Protein AF-A0A7C9JAX8-F1 (afdb_monomer_lite)

Radius of gyration: 27.17 Å; chains: 1; bounding box: 37×75×67 Å

Sequence (145 aa):
MWMRIALSTLMIFCLTTFFISLAFSTSSTQKRLSLQQKLEIFCEEIKGNETLCQEYLFTIKKRLEIKGELLTEIEDFCKKNNVKTLCRIKGASSITLYCSRYNKYSPKCQEWKAWKHKELELKGRLIENLQTFCKSNPKSWVCQN

Structure (mmCIF, N/CA/C/O backbone):
data_AF-A0A7C9JAX8-F1
#
_entry.id   AF-A0A7C9JAX8-F1
#
loop_
_atom_site.group_PDB
_atom_site.id
_atom_site.type_symbol
_atom_site.label_atom_id
_atom_site.label_alt_id
_atom_site.label_comp_id
_atom_site.label_asym_id
_atom_site.label_entity_id
_atom_site.label_seq_id
_atom_site.pdbx_PDB_ins_code
_atom_site.Cartn_x
_atom_site.Cartn_y
_atom_site.Cartn_z
_atom_site.occupancy
_atom_site.B_iso_or_equiv
_atom_site.auth_seq_id
_atom_site.auth_comp_id
_atom_site.auth_asym_id
_atom_site.auth_atom_id
_atom_site.pdbx_PDB_model_num
ATOM 1 N N . MET A 1 1 ? -5.690 64.213 43.170 1.00 49.22 1 MET A N 1
ATOM 2 C CA . MET A 1 1 ? -5.110 62.874 43.440 1.00 49.22 1 MET A CA 1
ATOM 3 C C . MET A 1 1 ? -6.027 61.697 43.074 1.00 49.22 1 MET A C 1
ATOM 5 O O . MET A 1 1 ? -5.511 60.614 42.858 1.00 49.22 1 MET A O 1
ATOM 9 N N . TRP A 1 2 ? -7.345 61.888 42.923 1.00 43.56 2 TRP A N 1
ATOM 10 C CA . TRP A 1 2 ? -8.311 60.804 42.659 1.00 43.56 2 TRP A CA 1
ATOM 11 C C . TRP A 1 2 ? -8.437 60.369 41.186 1.00 43.56 2 TRP A C 1
ATOM 13 O O . TRP A 1 2 ? -8.720 59.212 40.898 1.00 43.56 2 TRP A O 1
ATOM 23 N N . MET A 1 3 ? -8.151 61.264 40.239 1.00 40.47 3 MET A N 1
ATOM 24 C CA . MET A 1 3 ? -8.342 61.004 38.803 1.00 40.47 3 MET A CA 1
ATOM 25 C C . MET A 1 3 ? -7.306 60.030 38.208 1.00 40.47 3 MET A C 1
ATOM 27 O O . MET A 1 3 ? -7.583 59.354 37.225 1.00 40.47 3 MET A O 1
ATOM 31 N N . ARG A 1 4 ? -6.125 59.903 38.832 1.00 42.97 4 ARG A N 1
ATOM 32 C CA . ARG A 1 4 ? -5.080 58.958 38.398 1.00 42.97 4 ARG A CA 1
ATOM 33 C C . ARG A 1 4 ? -5.354 57.514 38.827 1.00 42.97 4 ARG A C 1
ATOM 35 O O . ARG A 1 4 ? -4.880 56.601 38.170 1.00 42.97 4 ARG A O 1
ATOM 42 N N . ILE A 1 5 ? -6.130 57.304 39.892 1.00 51.06 5 ILE A N 1
ATOM 43 C CA . ILE A 1 5 ? -6.420 55.961 40.419 1.00 51.06 5 ILE A CA 1
ATOM 44 C C . ILE A 1 5 ? -7.486 55.268 39.556 1.00 51.06 5 ILE A C 1
ATOM 46 O O . ILE A 1 5 ? -7.352 54.086 39.257 1.00 51.06 5 ILE A O 1
ATOM 50 N N . ALA A 1 6 ? -8.483 56.020 39.076 1.00 48.59 6 ALA A N 1
ATOM 51 C CA . ALA A 1 6 ? -9.550 55.499 38.217 1.00 48.59 6 ALA A CA 1
ATOM 52 C C . ALA A 1 6 ? -9.066 55.078 36.813 1.00 48.59 6 ALA A C 1
ATOM 54 O O . ALA A 1 6 ? -9.594 54.136 36.232 1.00 48.59 6 ALA A O 1
ATOM 55 N N . LEU A 1 7 ? -8.041 55.749 36.274 1.00 49.47 7 LEU A N 1
ATOM 56 C CA . LEU A 1 7 ? -7.434 55.388 34.986 1.00 49.47 7 LEU A CA 1
ATOM 57 C C . LEU A 1 7 ? -6.601 54.100 35.079 1.00 49.47 7 LEU A C 1
ATOM 59 O O . LEU A 1 7 ? -6.639 53.277 34.165 1.00 49.47 7 LEU A O 1
ATOM 63 N N . SER A 1 8 ? -5.906 53.887 36.200 1.00 49.41 8 SER A N 1
ATOM 64 C CA . SER A 1 8 ? -5.102 52.680 36.417 1.00 49.41 8 SER A CA 1
ATOM 65 C C . SER A 1 8 ? -5.956 51.422 36.601 1.00 49.41 8 SER A C 1
ATOM 67 O O . SER A 1 8 ? -5.580 50.359 36.116 1.00 49.41 8 SER A O 1
ATOM 69 N N . THR A 1 9 ? -7.121 51.516 37.250 1.00 51.62 9 THR A N 1
ATOM 70 C CA . THR A 1 9 ? -8.017 50.361 37.447 1.00 51.62 9 THR A CA 1
ATOM 71 C C . THR A 1 9 ? -8.745 49.942 36.166 1.00 51.62 9 THR A C 1
ATOM 73 O O . THR A 1 9 ? -8.954 48.749 35.949 1.00 51.62 9 THR A O 1
ATOM 76 N N . LEU A 1 10 ? -9.064 50.889 35.277 1.00 50.09 10 LEU A N 1
ATOM 77 C CA . LEU A 1 10 ? -9.712 50.620 33.984 1.00 50.09 10 LEU A CA 1
ATOM 78 C C . LEU A 1 10 ? -8.787 49.897 32.989 1.00 50.09 10 LEU A C 1
ATOM 80 O O . LEU A 1 10 ? -9.232 48.992 32.282 1.00 50.09 10 LEU A O 1
ATOM 84 N N . MET A 1 11 ? -7.493 50.237 32.971 1.00 50.72 11 MET A N 1
ATOM 85 C CA . MET A 1 11 ? -6.508 49.559 32.114 1.00 50.72 11 MET A CA 1
ATOM 86 C C . MET A 1 11 ? -6.303 48.090 32.509 1.00 50.72 11 MET A C 1
ATOM 88 O O . MET A 1 11 ? -6.189 47.226 31.638 1.00 50.72 11 MET A O 1
ATOM 92 N N . ILE A 1 12 ? -6.309 47.794 33.813 1.00 53.75 12 ILE A N 1
ATOM 93 C CA . ILE A 1 12 ? -6.125 46.431 34.331 1.00 53.75 12 ILE A CA 1
ATOM 94 C C . ILE A 1 12 ? -7.310 45.535 33.940 1.00 53.75 12 ILE A C 1
ATOM 96 O O . ILE A 1 12 ? -7.099 44.382 33.571 1.00 53.75 12 ILE A O 1
ATOM 100 N N . PHE A 1 13 ? -8.537 46.068 33.945 1.00 50.53 13 PHE A N 1
ATOM 101 C CA . PHE A 1 13 ? -9.738 45.295 33.610 1.00 50.53 13 PHE A CA 1
ATOM 102 C C . PHE A 1 13 ? -9.850 44.948 32.114 1.00 50.53 13 PHE A C 1
ATOM 104 O O . PHE A 1 13 ? -10.346 43.878 31.777 1.00 50.53 13 PHE A O 1
ATOM 111 N N . CYS A 1 14 ? -9.345 45.797 31.209 1.00 51.69 14 CYS A N 1
ATOM 112 C CA . CYS A 1 14 ? -9.296 45.470 29.775 1.00 51.69 14 CYS A CA 1
ATOM 113 C C . CYS A 1 14 ? -8.216 44.431 29.441 1.00 51.69 14 CYS A C 1
ATOM 115 O O . CYS A 1 14 ? -8.439 43.550 28.606 1.00 51.69 14 CYS A O 1
ATOM 117 N N . LEU A 1 15 ? -7.055 44.506 30.103 1.00 50.84 15 LEU A N 1
ATOM 118 C CA . LEU A 1 15 ? -5.962 43.554 29.896 1.00 50.84 15 LEU A CA 1
ATOM 119 C C . LEU A 1 15 ? -6.368 42.139 30.324 1.00 50.84 15 LEU A C 1
ATOM 121 O O . LEU A 1 15 ? -6.147 41.191 29.572 1.00 50.84 15 LEU A O 1
ATOM 125 N N . THR A 1 16 ? -7.033 41.978 31.471 1.00 52.44 16 THR A N 1
ATOM 126 C CA . THR A 1 16 ? -7.458 40.653 31.956 1.00 52.44 16 THR A CA 1
ATOM 127 C C . THR A 1 16 ? -8.497 39.994 31.044 1.00 52.44 16 THR A C 1
ATOM 129 O O . THR A 1 16 ? -8.381 38.800 30.770 1.00 52.44 16 THR A O 1
ATOM 132 N N . THR A 1 17 ? -9.446 40.746 30.475 1.00 51.66 17 THR A N 1
ATOM 133 C CA . THR A 1 17 ? -10.398 40.199 29.487 1.00 51.66 17 THR A CA 1
ATOM 134 C C . THR A 1 17 ? -9.735 39.784 28.171 1.00 51.66 17 THR A C 1
ATOM 136 O O . THR A 1 17 ? -10.155 38.799 27.559 1.00 51.66 17 THR A O 1
ATOM 139 N N . PHE A 1 18 ? -8.664 40.469 27.754 1.00 51.19 18 PHE A N 1
ATOM 140 C CA . PHE A 1 18 ? -7.912 40.113 26.546 1.00 51.19 18 PHE A CA 1
ATOM 141 C C . PHE A 1 18 ? -7.116 38.810 26.735 1.00 51.19 18 PHE A C 1
ATOM 143 O O . PHE A 1 1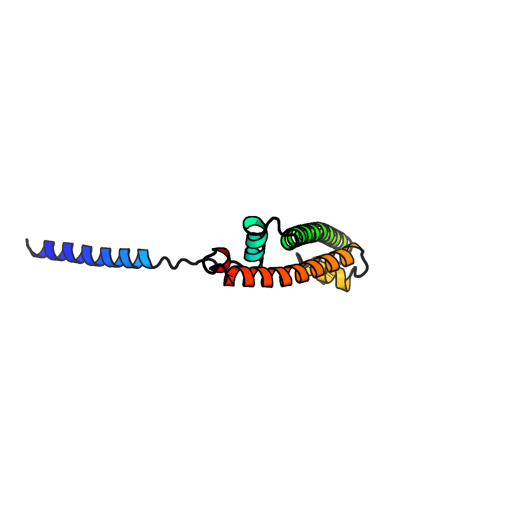8 ? -7.126 37.951 25.856 1.00 51.19 18 PHE A O 1
ATOM 150 N N . PHE A 1 19 ? -6.503 38.607 27.909 1.00 50.47 19 PHE A N 1
ATOM 151 C CA . PHE A 1 19 ? -5.764 37.375 28.220 1.00 50.47 19 PHE A CA 1
ATOM 152 C C . PHE A 1 19 ? -6.670 36.152 28.423 1.00 50.47 19 PHE A C 1
ATOM 154 O O . PHE A 1 19 ? -6.311 35.060 27.986 1.00 50.47 19 PHE A O 1
ATOM 161 N N . ILE A 1 20 ? -7.860 36.315 29.014 1.00 51.00 20 ILE A N 1
ATOM 162 C CA . ILE A 1 20 ? -8.819 35.204 29.167 1.00 51.00 20 ILE A CA 1
ATOM 163 C C . ILE A 1 20 ? -9.369 34.775 27.797 1.00 51.00 20 ILE A C 1
ATOM 165 O O . ILE A 1 20 ? -9.481 33.582 27.522 1.00 51.00 20 ILE A O 1
ATOM 169 N N . SER A 1 21 ? -9.627 35.731 26.900 1.00 45.78 21 SER A N 1
ATOM 170 C CA . SER A 1 21 ? -10.083 35.438 25.534 1.00 45.78 21 SER A CA 1
ATOM 171 C C . SER A 1 21 ? -9.009 34.724 24.701 1.00 45.78 21 SER A C 1
ATOM 173 O O . SER A 1 21 ? -9.337 33.819 23.937 1.00 45.78 21 SER A O 1
ATOM 175 N N . LEU A 1 22 ? -7.725 35.065 24.895 1.00 48.12 22 LEU A N 1
ATOM 176 C CA . LEU A 1 22 ? -6.601 34.398 24.223 1.00 48.12 22 LEU A CA 1
ATOM 177 C C . LEU A 1 22 ? -6.351 32.970 24.741 1.00 48.12 22 LEU A C 1
ATOM 179 O O . LEU A 1 22 ? -5.961 32.093 23.970 1.00 48.12 22 LEU A O 1
ATOM 183 N N . ALA A 1 23 ? -6.589 32.718 26.034 1.00 48.31 23 ALA A N 1
ATOM 184 C CA . ALA A 1 23 ? -6.432 31.390 26.629 1.00 48.31 23 ALA A CA 1
ATOM 185 C C . ALA A 1 23 ? -7.490 30.392 26.114 1.00 48.31 23 ALA A C 1
ATOM 187 O O . ALA A 1 23 ? -7.178 29.221 25.893 1.00 48.31 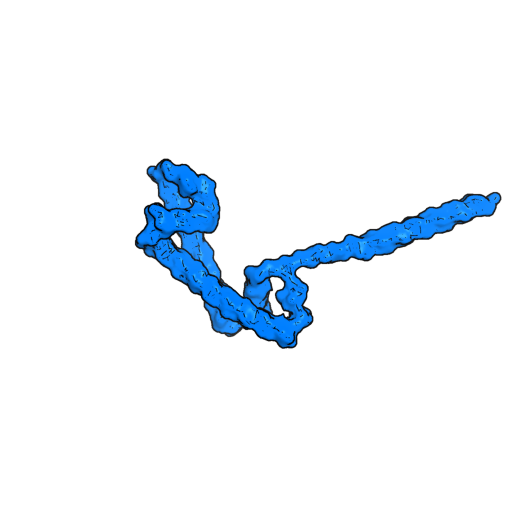23 ALA A O 1
ATOM 188 N N . PHE A 1 24 ? -8.714 30.864 25.843 1.00 44.88 24 PHE A N 1
ATOM 189 C CA . PHE A 1 24 ? -9.805 30.049 25.287 1.00 44.88 24 PHE A CA 1
ATOM 190 C C . PHE A 1 24 ? -9.839 29.987 23.752 1.00 44.88 24 PHE A C 1
ATOM 192 O O . PHE A 1 24 ? -10.581 29.179 23.197 1.00 44.88 24 PHE A O 1
ATOM 199 N N . SER A 1 25 ? -9.009 30.764 23.048 1.00 34.69 25 SER A N 1
ATOM 200 C CA . SER A 1 25 ? -8.843 30.652 21.592 1.00 34.69 25 SER A CA 1
ATOM 201 C C . SER A 1 25 ? -7.733 29.688 21.171 1.00 34.69 25 SER A C 1
ATOM 203 O O . SER A 1 25 ? -7.346 29.674 20.003 1.00 34.69 25 SER A O 1
ATOM 205 N N . THR A 1 26 ? -7.248 28.824 22.068 1.00 44.75 26 THR A N 1
ATOM 206 C CA . THR A 1 26 ? -6.656 27.563 21.614 1.00 44.75 26 THR A CA 1
ATOM 207 C C . THR A 1 26 ? -7.798 26.679 21.124 1.00 44.75 26 THR A C 1
ATOM 209 O O . THR A 1 26 ? -8.215 25.721 21.770 1.00 44.75 26 THR A O 1
ATOM 212 N N . SER A 1 27 ? -8.329 27.005 19.939 1.00 40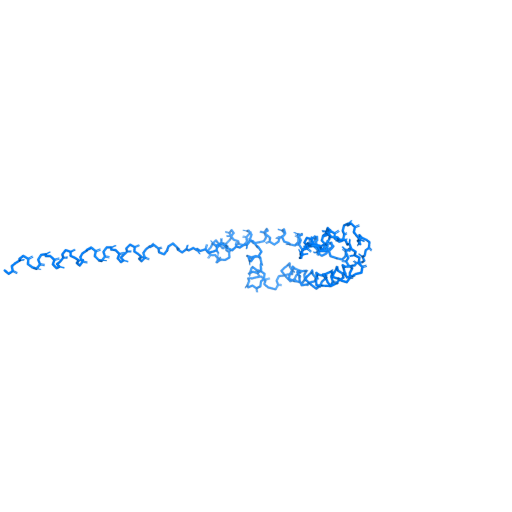.56 27 SER A N 1
ATOM 213 C CA . SER A 1 27 ? -8.950 25.997 19.099 1.00 40.56 27 SER A CA 1
ATOM 214 C C . SER A 1 27 ? -7.876 24.936 18.911 1.00 40.56 27 SER A C 1
ATOM 216 O O . SER A 1 27 ? -6.981 25.083 18.072 1.00 40.56 27 SER A O 1
ATOM 218 N N . SER A 1 28 ? -7.908 23.927 19.781 1.00 45.69 28 SER A N 1
ATOM 219 C CA . SER A 1 28 ? -7.227 22.663 19.608 1.00 45.69 28 SER A CA 1
ATOM 220 C C . SER A 1 28 ? -7.540 22.273 18.180 1.00 45.69 28 SER A C 1
ATOM 222 O O . SER A 1 28 ? -8.656 21.870 17.849 1.00 45.69 28 SER A O 1
ATOM 224 N N . THR A 1 29 ? -6.585 22.523 17.290 1.00 46.00 29 THR A N 1
ATOM 225 C CA . THR A 1 29 ? -6.668 22.050 15.922 1.00 46.00 29 THR A CA 1
ATOM 226 C C . THR A 1 29 ? -6.328 20.583 16.066 1.00 46.00 29 THR A C 1
ATOM 228 O O . THR A 1 29 ? -5.198 20.167 15.824 1.00 46.00 29 THR A O 1
ATOM 231 N N . GLN A 1 30 ? -7.269 19.828 16.635 1.00 57.41 30 GLN A N 1
ATOM 232 C CA . GLN A 1 30 ? -7.120 18.418 16.892 1.00 57.41 30 GLN A CA 1
ATOM 233 C C . GLN A 1 30 ? -7.015 17.797 15.513 1.00 57.41 30 GLN A C 1
ATOM 235 O O . GLN A 1 30 ? -7.984 17.737 14.753 1.00 57.41 30 GLN A O 1
ATOM 240 N N . LYS A 1 31 ? -5.774 17.510 15.122 1.00 64.94 31 LYS A N 1
ATOM 241 C CA . LYS A 1 31 ? -5.439 17.091 13.773 1.00 64.94 31 LYS A CA 1
ATOM 242 C C . LYS A 1 31 ? -6.070 15.721 13.589 1.00 64.94 31 LYS A C 1
ATOM 244 O O . LYS A 1 31 ? -5.534 14.726 14.066 1.00 64.94 31 LYS A O 1
ATOM 249 N N . ARG A 1 32 ? -7.246 15.706 12.959 1.00 78.00 32 ARG A N 1
ATOM 250 C CA . ARG A 1 32 ? -8.031 14.497 12.725 1.00 78.00 32 ARG A CA 1
ATOM 251 C C . ARG A 1 32 ? -7.135 13.453 12.071 1.00 78.00 32 ARG A C 1
ATOM 253 O O . ARG A 1 32 ? -6.485 13.745 11.061 1.00 78.00 32 ARG A O 1
ATOM 260 N N . LEU A 1 33 ? -7.080 12.263 12.656 1.00 82.50 33 LEU A N 1
ATOM 261 C CA . LEU A 1 33 ? -6.257 11.188 12.128 1.00 82.50 33 LEU A CA 1
ATOM 262 C C . LEU A 1 33 ? -6.851 10.725 10.803 1.00 82.50 33 LEU A C 1
ATOM 264 O O . LEU A 1 33 ? -8.062 10.511 10.671 1.00 82.50 33 LEU A O 1
ATOM 268 N N . SER A 1 34 ? -5.987 10.535 9.812 1.00 88.50 34 SER A N 1
ATOM 269 C CA . SER A 1 34 ? -6.399 9.863 8.586 1.00 88.50 34 SER A CA 1
ATOM 270 C C . SER A 1 34 ? -6.795 8.417 8.891 1.00 88.50 34 SER A C 1
ATOM 272 O O . SER A 1 34 ? -6.306 7.802 9.838 1.00 88.50 34 SER A O 1
ATOM 274 N N . LEU A 1 35 ? -7.653 7.837 8.051 1.00 86.38 35 LEU A N 1
ATOM 275 C CA . LEU A 1 35 ? -8.057 6.439 8.205 1.00 86.38 35 LEU A CA 1
ATOM 276 C C . LEU A 1 35 ? -6.854 5.485 8.211 1.00 86.38 35 LEU A C 1
ATOM 278 O O . LEU A 1 35 ? -6.851 4.516 8.952 1.00 86.38 35 LEU A O 1
ATOM 282 N N . GLN A 1 36 ? -5.828 5.787 7.410 1.00 86.62 36 GLN A N 1
ATOM 283 C CA . GLN A 1 36 ? -4.574 5.035 7.376 1.00 86.62 36 GLN A CA 1
ATOM 284 C C . GLN A 1 36 ? -3.919 4.997 8.764 1.00 86.62 36 GLN A C 1
ATOM 286 O O . GLN A 1 36 ? -3.673 3.917 9.286 1.00 86.62 36 GLN A O 1
ATOM 291 N N . GLN A 1 37 ? -3.739 6.169 9.380 1.00 87.88 37 GLN A N 1
ATOM 292 C CA . GLN A 1 37 ? -3.128 6.293 10.704 1.00 87.88 37 GLN A CA 1
ATOM 293 C C . GLN A 1 37 ? -3.958 5.586 11.772 1.00 87.88 37 GLN A C 1
ATOM 295 O O . GLN A 1 37 ? -3.410 4.894 12.617 1.00 87.88 37 GLN A O 1
ATOM 300 N N . LYS A 1 38 ? -5.290 5.702 11.715 1.00 88.81 38 LYS A N 1
ATOM 301 C CA . LYS A 1 38 ? -6.169 4.996 12.655 1.00 88.81 38 LYS A CA 1
ATOM 302 C C . LYS A 1 38 ? -6.019 3.483 12.576 1.00 88.81 38 LYS A C 1
ATOM 304 O O . LYS A 1 38 ? -6.059 2.828 13.607 1.00 88.81 38 LYS A O 1
ATOM 309 N N . LEU A 1 39 ? -5.874 2.934 11.371 1.00 90.19 39 LEU A N 1
ATOM 310 C CA . LEU A 1 39 ? -5.672 1.500 11.182 1.00 90.19 39 LEU A CA 1
ATOM 311 C C . LEU A 1 39 ? -4.286 1.049 11.641 1.00 90.19 39 LEU A C 1
ATOM 313 O O . LEU A 1 39 ? -4.185 -0.013 12.241 1.00 90.19 39 LEU A O 1
ATOM 317 N N . GLU A 1 40 ? -3.251 1.855 11.395 1.00 87.12 40 GLU A N 1
ATOM 318 C CA . GLU A 1 40 ? -1.898 1.611 11.914 1.00 87.12 40 GLU A CA 1
ATOM 319 C C . GLU A 1 40 ? -1.919 1.564 13.444 1.00 87.12 40 GLU A C 1
ATOM 321 O O . GLU A 1 40 ? -1.586 0.537 14.015 1.00 87.12 40 GLU A O 1
ATOM 326 N N . ILE A 1 41 ? -2.466 2.589 14.101 1.00 87.38 41 ILE A N 1
ATOM 327 C CA . ILE A 1 41 ? -2.643 2.633 15.561 1.00 87.38 41 ILE A CA 1
ATOM 328 C C . ILE A 1 41 ? -3.458 1.441 16.072 1.00 87.38 41 ILE A C 1
ATOM 330 O O . ILE A 1 41 ? -3.078 0.772 17.032 1.00 87.38 41 ILE A O 1
ATOM 334 N N . PHE A 1 42 ? -4.603 1.167 15.443 1.00 89.38 42 PHE A N 1
ATOM 335 C CA . PHE A 1 42 ? -5.474 0.069 15.848 1.00 89.38 42 PHE A CA 1
ATOM 336 C C . PHE A 1 42 ? -4.742 -1.273 15.779 1.00 89.38 42 PHE A C 1
ATOM 338 O O . PHE A 1 42 ? -4.875 -2.094 16.687 1.00 89.38 42 PHE A O 1
ATOM 345 N N . CYS A 1 43 ? -3.932 -1.476 14.743 1.00 90.56 43 CYS A N 1
ATOM 346 C CA . CYS A 1 43 ? -3.188 -2.707 14.570 1.00 90.56 43 CYS A CA 1
ATOM 347 C C . CYS A 1 43 ? -1.887 -2.782 15.353 1.00 90.56 43 CYS A C 1
ATOM 349 O O . CYS A 1 43 ? -1.539 -3.877 15.755 1.00 90.56 43 CYS A O 1
ATOM 351 N N . GLU A 1 44 ? -1.177 -1.691 15.603 1.00 87.19 44 GLU A N 1
ATOM 352 C CA . GLU A 1 44 ? 0.092 -1.728 16.335 1.00 87.19 44 GLU A CA 1
ATOM 353 C C . GLU A 1 44 ? -0.126 -1.699 17.850 1.00 87.19 44 GLU A C 1
ATOM 355 O O . GLU A 1 44 ? 0.526 -2.440 18.583 1.00 87.19 44 GLU A O 1
ATOM 360 N N . GLU A 1 45 ? -1.082 -0.901 18.326 1.00 83.50 45 GLU A N 1
ATOM 361 C CA . GLU A 1 45 ? -1.216 -0.602 19.755 1.00 83.50 45 GLU A CA 1
ATOM 362 C C . GLU A 1 45 ? -2.396 -1.317 20.425 1.00 83.50 45 GLU A C 1
ATOM 364 O O . GLU A 1 45 ? -2.353 -1.583 21.625 1.00 83.50 45 GLU A O 1
ATOM 369 N N . ILE A 1 46 ? -3.461 -1.640 19.679 1.00 78.25 46 ILE A N 1
ATOM 370 C CA . ILE A 1 46 ? -4.710 -2.169 20.263 1.00 78.25 46 ILE A CA 1
ATOM 371 C C . ILE A 1 46 ? -4.881 -3.665 19.973 1.00 78.25 46 ILE A C 1
ATOM 373 O O . ILE A 1 46 ? -5.236 -4.439 20.864 1.00 78.25 46 ILE A O 1
ATOM 377 N N . LYS A 1 47 ? -4.642 -4.088 18.728 1.00 81.62 47 LYS A N 1
ATOM 378 C CA . LYS A 1 47 ? -4.883 -5.455 18.237 1.00 81.62 47 LYS A CA 1
ATOM 379 C C . LYS A 1 47 ? -3.642 -6.110 17.609 1.00 81.62 47 LYS A C 1
ATOM 381 O O . LYS A 1 47 ? -3.781 -6.968 16.747 1.00 81.62 47 LYS A O 1
ATOM 386 N N . GLY A 1 48 ? -2.435 -5.784 18.078 1.00 70.06 48 GLY A N 1
ATOM 387 C CA . GLY A 1 48 ? -1.156 -6.277 17.519 1.00 70.06 48 GLY A CA 1
ATOM 388 C C . GLY A 1 48 ? -1.012 -7.786 17.330 1.00 70.06 48 GLY A C 1
ATOM 389 O O . GLY A 1 48 ? -0.371 -8.232 16.380 1.00 70.06 48 GLY A O 1
ATOM 390 N N . ASN A 1 49 ? -1.655 -8.586 18.180 1.00 77.44 49 ASN A N 1
ATOM 391 C CA . ASN A 1 49 ? -1.602 -10.049 18.089 1.00 77.44 49 ASN A CA 1
ATOM 392 C C . ASN A 1 49 ? -2.756 -10.655 17.276 1.00 77.44 49 ASN A C 1
ATOM 394 O O . ASN A 1 49 ? -2.838 -11.872 17.130 1.00 77.44 49 ASN A O 1
ATOM 398 N N . GLU A 1 50 ? -3.666 -9.829 16.761 1.00 89.50 50 GLU A N 1
ATOM 399 C CA . GLU A 1 50 ? -4.760 -10.282 15.914 1.00 89.50 50 GLU A CA 1
ATOM 400 C C . GLU A 1 50 ? -4.231 -10.611 14.515 1.00 89.50 50 GLU A C 1
ATOM 402 O O . GLU A 1 50 ? -3.548 -9.801 13.883 1.00 89.50 50 GLU A O 1
ATOM 407 N N . THR A 1 51 ? -4.579 -11.794 14.005 1.00 92.00 51 THR A N 1
ATOM 408 C CA . THR A 1 51 ? -4.102 -12.302 12.710 1.00 92.00 51 THR A CA 1
ATOM 409 C C . THR A 1 51 ? -4.336 -11.310 11.571 1.00 92.00 51 THR A C 1
ATOM 411 O O . THR A 1 51 ? -3.453 -11.109 10.742 1.00 92.00 51 THR A O 1
ATOM 414 N N . LEU A 1 52 ? -5.491 -10.636 11.560 1.00 91.88 52 LEU A N 1
ATOM 415 C CA . LEU A 1 52 ? -5.830 -9.655 10.529 1.00 91.88 52 LEU A CA 1
ATOM 416 C C . LEU A 1 52 ? -4.875 -8.448 10.537 1.00 91.88 52 LEU A C 1
ATOM 418 O O . LEU A 1 52 ? -4.479 -7.963 9.477 1.00 91.88 52 LEU A O 1
ATOM 422 N N . CYS A 1 53 ? -4.472 -7.986 11.722 1.00 92.94 53 CYS A N 1
ATOM 423 C CA . CYS A 1 53 ? -3.534 -6.879 11.867 1.00 92.94 53 CYS A CA 1
ATOM 424 C C . CYS A 1 53 ? -2.109 -7.276 11.482 1.00 92.94 53 CYS A C 1
ATOM 426 O O . CYS A 1 53 ? -1.446 -6.540 10.751 1.00 92.94 53 CYS A O 1
ATOM 428 N N . GLN A 1 54 ? -1.664 -8.470 11.878 1.00 93.19 54 GLN A N 1
ATOM 429 C CA . GLN A 1 54 ? -0.371 -9.008 11.449 1.00 93.19 54 GLN A CA 1
ATOM 430 C C . GLN A 1 54 ? -0.301 -9.159 9.925 1.00 93.19 54 GLN A C 1
ATOM 432 O O . GLN A 1 54 ? 0.684 -8.760 9.300 1.00 93.19 54 GLN A O 1
ATOM 437 N N . GLU A 1 55 ? -1.365 -9.680 9.310 1.00 94.81 55 GLU A N 1
ATOM 438 C CA . GLU A 1 55 ? -1.436 -9.854 7.863 1.00 94.81 55 GLU A CA 1
ATOM 439 C C . GLU A 1 55 ? -1.432 -8.510 7.120 1.00 94.81 55 GLU A C 1
ATOM 441 O O . GLU A 1 55 ? -0.771 -8.377 6.086 1.00 94.81 55 GLU A O 1
ATOM 446 N N . TYR A 1 56 ? -2.117 -7.495 7.651 1.00 94.06 56 TYR A N 1
ATOM 447 C CA . TYR A 1 56 ? -2.119 -6.144 7.088 1.00 94.06 56 TYR A CA 1
ATOM 448 C C . TYR A 1 56 ? -0.743 -5.480 7.153 1.00 94.06 56 TYR A C 1
ATOM 450 O O . TYR A 1 56 ? -0.249 -5.007 6.127 1.00 94.06 56 TYR A O 1
ATOM 458 N N . LEU A 1 57 ? -0.085 -5.506 8.316 1.00 91.50 57 LEU A N 1
ATOM 459 C CA . LEU A 1 57 ? 1.254 -4.935 8.490 1.00 91.50 57 LEU A CA 1
ATOM 460 C C . LEU A 1 57 ? 2.286 -5.645 7.601 1.00 91.50 57 LEU A C 1
ATOM 462 O O . LEU A 1 57 ? 3.087 -4.995 6.924 1.00 91.50 57 LEU A O 1
ATOM 466 N N . PHE A 1 58 ? 2.219 -6.977 7.520 1.00 94.19 58 PHE A N 1
ATOM 467 C CA . PHE A 1 58 ? 3.047 -7.758 6.601 1.00 94.19 58 PHE A CA 1
ATOM 468 C C . PHE A 1 58 ? 2.798 -7.377 5.134 1.00 94.19 58 PHE A C 1
ATOM 470 O O . PHE A 1 58 ? 3.743 -7.180 4.367 1.00 94.19 58 PHE A O 1
ATOM 477 N N . THR A 1 59 ? 1.531 -7.228 4.747 1.00 95.31 59 THR A N 1
ATOM 478 C CA . THR A 1 59 ? 1.131 -6.849 3.385 1.00 95.31 59 THR A CA 1
ATOM 479 C C . THR A 1 59 ? 1.647 -5.458 3.012 1.00 95.31 59 THR A C 1
ATOM 481 O O . THR A 1 59 ? 2.195 -5.287 1.921 1.00 95.31 59 THR A O 1
ATOM 484 N N . ILE A 1 60 ? 1.548 -4.476 3.917 1.00 92.31 60 ILE A N 1
ATOM 485 C CA . ILE A 1 60 ? 2.118 -3.135 3.709 1.00 92.31 60 ILE A CA 1
ATOM 486 C C . ILE A 1 60 ? 3.627 -3.230 3.492 1.00 92.31 60 ILE A C 1
ATOM 488 O O . ILE A 1 60 ? 4.145 -2.644 2.538 1.00 92.31 60 ILE A O 1
ATOM 492 N N . LYS A 1 61 ? 4.330 -3.987 4.343 1.00 93.44 61 LYS A N 1
ATOM 493 C CA . LYS A 1 61 ? 5.779 -4.172 4.226 1.00 93.44 61 LYS A CA 1
ATOM 494 C C . LYS A 1 61 ? 6.156 -4.729 2.852 1.00 93.44 61 LYS A C 1
ATOM 496 O O . LYS A 1 61 ? 6.976 -4.128 2.161 1.00 93.44 61 LYS A O 1
ATOM 501 N N . LYS A 1 62 ? 5.496 -5.805 2.412 1.00 95.81 62 LYS A N 1
ATOM 502 C CA . LYS A 1 62 ? 5.732 -6.413 1.091 1.00 95.81 62 LYS A CA 1
ATOM 503 C C . LYS A 1 62 ? 5.454 -5.452 -0.057 1.00 95.81 62 LYS A C 1
ATOM 505 O O . LYS A 1 62 ? 6.243 -5.351 -0.996 1.00 95.81 62 LYS A O 1
ATOM 510 N N . ARG A 1 63 ? 4.374 -4.676 0.038 1.00 94.06 63 ARG A N 1
ATOM 511 C CA . ARG A 1 63 ? 4.071 -3.642 -0.952 1.00 94.06 63 ARG A CA 1
ATOM 512 C C . ARG A 1 63 ? 5.175 -2.583 -1.013 1.00 94.06 63 ARG A C 1
ATOM 514 O O . ARG A 1 63 ? 5.537 -2.167 -2.111 1.00 94.06 63 ARG A O 1
ATOM 521 N N . LEU A 1 64 ? 5.691 -2.117 0.125 1.00 92.38 64 LEU A N 1
ATOM 522 C CA . LEU A 1 64 ? 6.752 -1.105 0.168 1.00 92.38 64 LEU A CA 1
ATOM 523 C C . LEU A 1 64 ? 8.080 -1.620 -0.398 1.00 92.38 64 LEU A C 1
ATOM 525 O O . LEU A 1 64 ? 8.732 -0.872 -1.125 1.00 92.38 64 LEU A O 1
ATOM 529 N N . GLU A 1 65 ? 8.436 -2.878 -0.129 1.00 94.75 65 GLU A N 1
ATOM 530 C CA . GLU A 1 65 ? 9.612 -3.542 -0.713 1.00 94.75 65 GLU A CA 1
ATOM 531 C C . GLU A 1 65 ? 9.549 -3.493 -2.253 1.00 94.75 65 GLU A C 1
ATOM 533 O O . GLU A 1 65 ? 10.393 -2.869 -2.900 1.00 94.75 65 GLU A O 1
ATOM 538 N N . ILE A 1 66 ? 8.466 -4.006 -2.844 1.00 95.44 66 ILE A N 1
ATOM 539 C CA . ILE A 1 66 ? 8.287 -4.042 -4.309 1.00 95.44 66 ILE A CA 1
ATOM 540 C C . ILE A 1 66 ? 8.158 -2.641 -4.912 1.00 95.44 66 ILE A C 1
ATOM 542 O O . ILE A 1 66 ? 8.594 -2.399 -6.039 1.00 95.44 66 ILE A O 1
ATOM 546 N N . LYS A 1 67 ? 7.570 -1.690 -4.174 1.00 94.56 67 LYS A N 1
ATOM 547 C CA . LYS A 1 67 ? 7.514 -0.284 -4.594 1.00 94.56 67 LYS A CA 1
ATOM 548 C C . LYS A 1 67 ? 8.914 0.252 -4.874 1.00 94.56 67 LYS A C 1
ATOM 550 O O . LYS A 1 67 ? 9.096 0.935 -5.878 1.00 94.56 67 LYS A O 1
ATOM 555 N N . GLY A 1 68 ? 9.858 -0.011 -3.968 1.00 94.12 68 GLY A N 1
ATOM 556 C CA . GLY A 1 68 ? 11.243 0.433 -4.095 1.00 94.12 68 GLY A CA 1
ATOM 557 C C . GLY A 1 68 ? 11.884 -0.141 -5.351 1.00 94.12 68 GLY A C 1
ATOM 558 O O . GLY A 1 68 ? 12.367 0.614 -6.191 1.00 94.12 68 GLY A O 1
ATOM 559 N N . GLU A 1 69 ? 11.770 -1.455 -5.534 1.00 95.19 69 GLU A N 1
ATOM 560 C CA . GLU A 1 69 ? 12.319 -2.143 -6.703 1.00 95.19 69 GLU A CA 1
ATOM 561 C C . GLU A 1 69 ? 11.756 -1.622 -8.031 1.00 95.19 69 GLU A C 1
ATOM 563 O O . GLU A 1 69 ? 12.507 -1.375 -8.974 1.00 95.19 69 GLU A O 1
ATOM 568 N N . LEU A 1 70 ? 10.439 -1.405 -8.111 1.00 96.12 70 LEU A N 1
ATOM 569 C CA . LEU A 1 70 ? 9.802 -0.881 -9.321 1.00 96.12 70 LEU A CA 1
ATOM 570 C C . LEU A 1 70 ? 10.208 0.561 -9.620 1.00 96.12 70 LEU A C 1
ATOM 572 O O . LEU A 1 70 ? 10.295 0.932 -10.788 1.00 96.12 70 LEU A O 1
ATOM 576 N N . LEU A 1 71 ? 10.454 1.387 -8.600 1.00 95.00 71 LEU A N 1
ATOM 577 C CA . LEU A 1 71 ? 10.960 2.741 -8.822 1.00 95.00 71 LEU A CA 1
ATOM 578 C C . LEU A 1 71 ? 12.371 2.710 -9.413 1.00 95.00 71 LEU A C 1
ATOM 580 O O . LEU A 1 71 ? 12.619 3.433 -10.376 1.00 95.00 71 LEU A O 1
ATOM 584 N N . THR A 1 72 ? 13.245 1.827 -8.924 1.00 94.38 72 THR A N 1
ATOM 585 C CA . THR A 1 72 ? 14.576 1.618 -9.512 1.00 94.38 72 THR A CA 1
ATOM 586 C C . THR A 1 72 ? 14.486 1.130 -10.962 1.00 94.38 72 THR A C 1
ATOM 588 O O . THR A 1 72 ? 15.158 1.674 -11.836 1.00 94.38 72 THR A O 1
ATOM 591 N N . GLU A 1 73 ? 13.597 0.177 -11.266 1.00 94.56 73 GLU A N 1
ATOM 592 C CA . GLU A 1 73 ? 13.385 -0.285 -12.648 1.00 94.56 73 GLU A CA 1
ATOM 593 C C . GLU A 1 73 ? 12.879 0.824 -13.577 1.00 94.56 73 GLU A C 1
ATOM 595 O O . GLU A 1 73 ? 13.295 0.907 -14.734 1.00 94.56 73 GLU A O 1
ATOM 600 N N . ILE A 1 74 ? 11.997 1.696 -13.083 1.00 94.75 74 ILE A N 1
ATOM 601 C CA . ILE A 1 74 ? 11.505 2.850 -13.841 1.00 94.75 74 ILE A CA 1
ATOM 602 C C . ILE A 1 74 ? 12.633 3.847 -14.096 1.00 94.75 74 ILE A C 1
ATOM 604 O O . ILE A 1 74 ? 12.740 4.358 -15.211 1.00 94.75 74 ILE A O 1
ATOM 608 N N . GLU A 1 75 ? 13.478 4.120 -13.103 1.00 93.25 75 GLU A N 1
ATOM 609 C CA . GLU A 1 75 ? 14.640 4.995 -13.267 1.00 93.25 75 GLU A CA 1
ATOM 610 C C . GLU A 1 75 ? 15.591 4.459 -14.339 1.00 93.25 75 GLU A C 1
ATOM 612 O O . GLU A 1 75 ? 15.977 5.198 -15.246 1.00 93.25 75 GLU A O 1
ATOM 617 N N . ASP A 1 76 ? 15.908 3.166 -14.304 1.00 94.31 76 ASP A N 1
ATOM 618 C CA . ASP A 1 76 ? 16.778 2.538 -15.299 1.00 94.31 76 ASP A CA 1
ATOM 619 C C . ASP A 1 76 ? 16.137 2.471 -16.688 1.00 94.31 76 ASP A C 1
ATOM 621 O O . ASP A 1 76 ? 16.807 2.717 -17.697 1.00 94.31 76 ASP A O 1
ATOM 625 N N . PHE A 1 77 ? 14.830 2.213 -16.762 1.00 94.00 77 PHE A N 1
ATOM 626 C CA . PHE A 1 77 ? 14.075 2.313 -18.007 1.00 94.00 77 PHE A CA 1
ATOM 627 C C . PHE A 1 77 ? 14.155 3.730 -18.589 1.00 94.00 77 PHE A C 1
ATOM 629 O O . PHE A 1 77 ? 14.381 3.882 -19.789 1.00 94.00 77 PHE A O 1
ATOM 636 N N . CYS A 1 78 ? 14.024 4.757 -17.751 1.00 93.00 78 CYS A N 1
ATOM 637 C CA . CYS A 1 78 ? 14.064 6.162 -18.146 1.00 93.00 78 CYS A CA 1
ATOM 638 C C . CYS A 1 78 ? 15.457 6.668 -18.537 1.00 93.00 78 CYS A C 1
ATOM 640 O O . CYS A 1 78 ? 15.553 7.589 -19.345 1.00 93.00 78 CYS A O 1
ATOM 642 N N . LYS A 1 79 ? 16.533 6.059 -18.025 1.00 93.69 79 LYS A N 1
ATOM 643 C CA . LYS A 1 79 ? 17.903 6.317 -18.508 1.00 93.69 79 LYS A CA 1
ATOM 644 C C . LYS A 1 79 ? 18.121 5.772 -19.921 1.00 93.69 79 LYS A C 1
ATOM 646 O O . LYS A 1 79 ? 18.858 6.366 -20.699 1.00 93.69 79 LYS A O 1
ATOM 651 N N . LYS A 1 80 ? 17.489 4.639 -20.246 1.00 93.81 80 LYS A N 1
ATOM 652 C CA . LYS A 1 80 ? 17.657 3.935 -21.529 1.00 93.81 80 LYS A CA 1
ATOM 653 C C . LYS A 1 80 ? 16.673 4.394 -22.609 1.00 93.81 80 LYS A C 1
ATOM 655 O O . LYS A 1 80 ? 16.971 4.268 -23.790 1.00 93.81 80 LYS A O 1
ATOM 660 N N . ASN A 1 81 ? 15.507 4.913 -22.220 1.00 90.38 81 ASN A N 1
ATOM 661 C CA . ASN A 1 81 ? 14.408 5.228 -23.131 1.00 90.38 81 ASN A CA 1
ATOM 662 C C . ASN A 1 81 ? 13.909 6.664 -22.936 1.00 90.38 81 ASN A C 1
ATOM 664 O O . ASN A 1 81 ? 13.644 7.100 -21.818 1.00 90.38 81 ASN A O 1
ATOM 668 N N . ASN A 1 82 ? 13.657 7.383 -24.032 1.00 82.75 82 ASN A N 1
ATOM 669 C CA . ASN A 1 82 ? 13.138 8.755 -23.990 1.00 82.75 82 ASN A CA 1
ATOM 670 C C . ASN A 1 82 ? 11.597 8.800 -23.903 1.00 82.75 82 ASN A C 1
ATOM 672 O O . ASN A 1 82 ? 10.917 9.329 -24.783 1.00 82.75 82 ASN A O 1
ATOM 676 N N . VAL A 1 83 ? 11.021 8.232 -22.838 1.00 89.75 83 VAL A N 1
ATOM 677 C CA . VAL A 1 83 ? 9.561 8.189 -22.625 1.00 89.75 83 VAL A CA 1
ATOM 678 C C . VAL A 1 83 ? 9.132 9.273 -21.634 1.00 89.75 83 VAL A C 1
ATOM 680 O O . VAL A 1 83 ? 8.878 9.018 -20.455 1.00 89.75 83 VAL A O 1
ATOM 683 N N . LYS A 1 84 ? 9.013 10.516 -22.117 1.00 87.00 84 LYS A N 1
ATOM 684 C CA . LYS A 1 84 ? 8.715 11.699 -21.279 1.00 87.00 84 LYS A CA 1
ATOM 685 C C . LYS A 1 84 ? 7.471 11.543 -20.396 1.00 87.00 84 LYS A C 1
ATOM 687 O O . LYS A 1 84 ? 7.483 12.005 -19.257 1.00 87.00 84 LYS A O 1
ATOM 692 N N . THR A 1 85 ? 6.418 10.894 -20.896 1.00 88.94 85 THR A N 1
ATOM 693 C CA . THR A 1 85 ? 5.154 10.705 -20.161 1.00 88.94 85 THR A CA 1
ATOM 694 C C . THR A 1 85 ? 5.335 9.874 -18.896 1.00 88.94 85 THR A C 1
ATOM 696 O O . THR A 1 85 ? 4.691 10.151 -17.893 1.00 88.94 85 THR A O 1
ATOM 699 N N . LEU A 1 86 ? 6.218 8.873 -18.923 1.00 90.12 86 LEU A N 1
ATOM 700 C CA . LEU A 1 86 ? 6.539 8.078 -17.743 1.00 90.12 86 LEU A CA 1
ATOM 701 C C . LEU A 1 86 ? 7.578 8.786 -16.870 1.00 90.12 86 LEU A C 1
ATOM 703 O O . LEU A 1 86 ? 7.353 8.971 -15.679 1.00 90.12 86 LEU A O 1
ATOM 707 N N . CYS A 1 87 ? 8.682 9.225 -17.474 1.00 90.19 87 CYS A N 1
ATOM 708 C CA . CYS A 1 87 ? 9.882 9.658 -16.754 1.00 90.19 87 CYS A CA 1
ATOM 709 C C . CYS A 1 87 ? 9.743 10.998 -16.019 1.00 90.19 87 CYS A C 1
ATOM 711 O O . CYS A 1 87 ? 10.589 11.345 -15.200 1.00 90.19 87 CYS A O 1
ATOM 713 N N . ARG A 1 88 ? 8.678 11.763 -16.292 1.00 89.19 88 ARG A N 1
ATOM 714 C CA . ARG A 1 88 ? 8.341 12.986 -15.545 1.00 89.19 88 ARG A CA 1
ATOM 715 C C . ARG A 1 88 ? 7.470 12.725 -14.316 1.00 89.19 88 ARG A C 1
ATOM 717 O O . ARG A 1 88 ? 7.448 13.551 -13.407 1.00 89.19 88 ARG A O 1
ATOM 724 N N . ILE A 1 89 ? 6.738 11.613 -14.289 1.00 86.31 89 ILE A N 1
ATOM 725 C CA . ILE A 1 89 ? 5.850 11.265 -13.178 1.00 86.31 89 ILE A CA 1
ATOM 726 C C . ILE A 1 89 ? 6.692 10.628 -12.070 1.00 86.31 89 ILE A C 1
ATOM 728 O O . ILE A 1 89 ? 7.560 9.804 -12.339 1.00 86.31 89 ILE A O 1
ATOM 732 N N . LYS A 1 90 ? 6.421 10.988 -10.812 1.00 81.50 90 LYS A N 1
ATOM 733 C CA . LYS A 1 90 ? 7.116 10.437 -9.640 1.00 81.50 90 LYS A CA 1
ATOM 734 C C . LYS A 1 90 ? 6.177 9.602 -8.765 1.00 81.50 90 LYS A C 1
ATOM 736 O O . LYS A 1 90 ? 4.960 9.795 -8.763 1.00 81.50 90 LYS A O 1
ATOM 741 N N . GLY A 1 91 ? 6.757 8.695 -7.982 1.00 82.56 91 GLY A N 1
ATOM 742 C CA . GLY A 1 91 ? 6.054 7.952 -6.933 1.00 82.56 91 GLY A CA 1
ATOM 743 C C . GLY A 1 91 ? 5.064 6.897 -7.442 1.00 82.56 91 GLY A C 1
ATOM 744 O O . GLY A 1 91 ? 5.272 6.249 -8.458 1.00 82.56 91 GLY A O 1
ATOM 745 N N . ALA A 1 92 ? 3.964 6.677 -6.716 1.00 80.81 92 ALA A N 1
ATOM 746 C CA . ALA A 1 92 ? 3.037 5.573 -7.008 1.00 80.81 92 ALA A CA 1
ATOM 747 C C . ALA A 1 92 ? 2.342 5.682 -8.384 1.00 80.81 92 ALA A C 1
ATOM 749 O O . ALA A 1 92 ? 1.936 4.670 -8.969 1.00 80.81 92 ALA A O 1
ATOM 750 N N . SER A 1 93 ? 2.212 6.901 -8.909 1.00 87.06 93 SER A N 1
ATOM 751 C CA . SER A 1 93 ? 1.619 7.156 -10.221 1.00 87.06 93 SER A CA 1
ATOM 752 C C . SER A 1 93 ? 2.516 6.671 -11.362 1.00 87.06 93 SER A C 1
ATOM 754 O O . SER A 1 93 ? 1.996 6.139 -12.344 1.00 87.06 93 SER A O 1
ATOM 756 N N . SER A 1 94 ? 3.846 6.765 -11.226 1.00 90.75 94 SER A N 1
ATOM 757 C CA . SER A 1 94 ? 4.769 6.253 -12.247 1.00 90.75 94 SER A CA 1
ATOM 758 C C . SER A 1 94 ? 4.752 4.729 -12.290 1.00 90.75 94 SER A C 1
ATOM 760 O O . SER A 1 94 ? 4.677 4.168 -13.377 1.00 90.75 94 SER A O 1
ATOM 762 N N . ILE A 1 95 ? 4.682 4.059 -11.135 1.00 94.00 95 ILE A N 1
ATOM 763 C CA . ILE A 1 95 ? 4.540 2.595 -11.056 1.00 94.00 95 ILE A CA 1
ATOM 764 C C . ILE A 1 95 ? 3.262 2.124 -11.746 1.00 94.00 95 ILE A C 1
ATOM 766 O O . ILE A 1 95 ? 3.279 1.184 -12.538 1.00 94.00 95 ILE A O 1
ATOM 770 N N . THR A 1 96 ? 2.139 2.796 -11.483 1.00 93.12 96 THR A N 1
ATOM 771 C CA . THR A 1 96 ? 0.853 2.434 -12.096 1.00 93.12 96 THR A CA 1
ATOM 772 C C . THR A 1 96 ? 0.915 2.565 -13.617 1.00 93.12 96 THR A C 1
ATOM 774 O O . THR A 1 96 ? 0.475 1.665 -14.335 1.00 93.12 96 THR A O 1
ATOM 777 N N . LEU A 1 97 ? 1.492 3.657 -14.122 1.00 93.81 97 LEU A N 1
ATOM 778 C CA . LEU A 1 97 ? 1.653 3.875 -15.556 1.00 93.81 97 LEU A CA 1
ATOM 779 C C . LEU A 1 97 ? 2.632 2.865 -16.182 1.00 93.81 97 LEU A C 1
ATOM 781 O O . LEU A 1 97 ? 2.326 2.276 -17.219 1.00 93.81 97 LEU A O 1
ATOM 785 N N . TYR A 1 98 ? 3.769 2.618 -15.531 1.00 95.06 98 TYR A N 1
ATOM 786 C CA . TYR A 1 98 ? 4.769 1.637 -15.948 1.00 95.06 98 TYR A CA 1
ATOM 787 C C . TYR A 1 98 ? 4.161 0.239 -16.081 1.00 95.06 98 TYR A C 1
ATOM 789 O O . TYR A 1 98 ? 4.154 -0.340 -17.166 1.00 95.06 98 TYR A O 1
ATOM 797 N N . CYS A 1 99 ? 3.522 -0.249 -15.018 1.00 95.00 99 CYS A N 1
ATOM 798 C CA . CYS A 1 99 ? 2.932 -1.584 -14.952 1.00 95.00 99 CYS A CA 1
ATOM 799 C C . CYS A 1 99 ? 1.619 -1.757 -15.729 1.00 95.00 99 CYS A C 1
ATOM 801 O O . CYS A 1 99 ? 1.063 -2.860 -15.765 1.00 95.00 99 CYS A O 1
ATOM 803 N N . SER A 1 100 ? 1.069 -0.695 -16.316 1.00 93.06 100 SER A N 1
ATOM 804 C CA . SER A 1 100 ? -0.117 -0.781 -17.177 1.00 93.06 100 SER A CA 1
ATOM 805 C C . SER A 1 100 ? 0.219 -0.643 -18.656 1.00 93.06 100 SER A C 1
ATOM 807 O O . SER A 1 100 ? -0.385 -1.348 -19.462 1.00 93.06 100 SER A O 1
ATOM 809 N N . ARG A 1 101 ? 1.175 0.223 -19.014 1.00 93.56 101 ARG A N 1
ATOM 810 C CA . ARG A 1 101 ? 1.464 0.561 -20.415 1.00 93.56 101 ARG A CA 1
ATOM 811 C C . ARG A 1 101 ? 2.809 0.072 -20.930 1.00 93.56 101 ARG A C 1
ATOM 813 O O . ARG A 1 101 ? 2.900 -0.228 -22.111 1.00 93.56 101 ARG A O 1
ATOM 820 N N . TYR A 1 102 ? 3.828 0.005 -20.080 1.00 93.00 102 TYR A N 1
ATOM 821 C CA . TYR A 1 102 ? 5.208 -0.194 -20.536 1.00 93.00 102 TYR A CA 1
ATOM 822 C C . TYR A 1 102 ? 5.775 -1.560 -20.160 1.00 93.00 102 TYR A C 1
ATOM 824 O O . TYR A 1 102 ? 6.571 -2.109 -20.910 1.00 93.00 102 TYR A O 1
ATOM 832 N N . ASN A 1 103 ? 5.345 -2.134 -19.034 1.00 92.00 103 ASN A N 1
A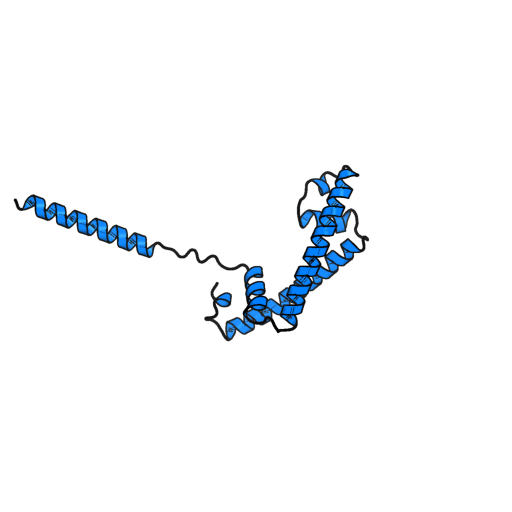TOM 833 C CA . ASN A 1 103 ? 5.838 -3.427 -18.570 1.00 92.00 103 ASN A CA 1
ATOM 834 C C . ASN A 1 103 ? 4.735 -4.265 -17.899 1.00 92.00 103 ASN A C 1
ATOM 836 O O . ASN A 1 103 ? 4.858 -4.742 -16.773 1.00 92.00 103 ASN A O 1
ATOM 840 N N . LYS A 1 104 ? 3.593 -4.401 -18.588 1.00 92.06 104 LYS A N 1
ATOM 841 C CA . LYS A 1 104 ? 2.368 -5.023 -18.050 1.00 92.06 104 LYS A CA 1
ATOM 842 C C . LYS A 1 104 ? 2.565 -6.456 -17.546 1.00 92.06 104 LYS A C 1
ATOM 844 O O . LYS A 1 104 ? 1.907 -6.837 -16.577 1.00 92.06 104 LYS A O 1
ATOM 849 N N . TYR A 1 105 ? 3.424 -7.218 -18.217 1.00 92.44 105 TYR A N 1
ATOM 850 C CA . TYR A 1 105 ? 3.654 -8.642 -17.967 1.00 92.44 105 TYR A CA 1
ATOM 851 C C . TYR A 1 105 ? 4.887 -8.915 -17.098 1.00 92.44 105 TYR A C 1
ATOM 853 O O . TYR A 1 105 ? 5.194 -10.077 -16.856 1.00 92.44 105 TYR A O 1
ATOM 861 N N . SER A 1 106 ? 5.581 -7.878 -16.609 1.00 93.31 106 SER A N 1
ATOM 862 C CA . SER A 1 106 ? 6.669 -8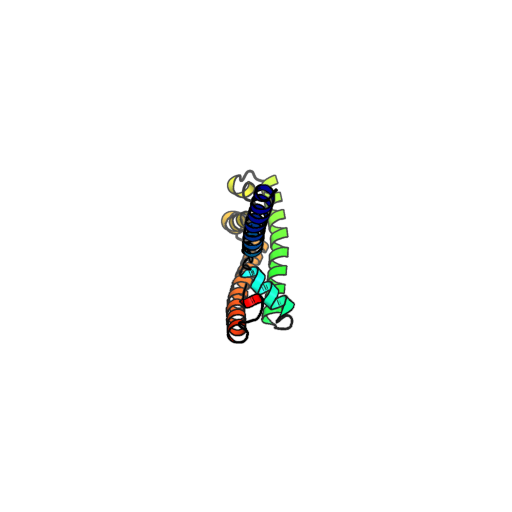.074 -15.649 1.00 93.31 106 SER A CA 1
ATOM 863 C C . SER A 1 106 ? 6.143 -8.777 -14.391 1.00 93.31 106 SER A C 1
ATOM 865 O O . SER A 1 106 ? 5.122 -8.335 -13.845 1.00 93.31 106 SER A O 1
ATOM 867 N N . PRO A 1 107 ? 6.844 -9.815 -13.891 1.00 95.06 107 PRO A N 1
ATOM 868 C CA . PRO A 1 107 ? 6.500 -10.474 -12.635 1.00 95.06 107 PRO A CA 1
ATOM 869 C C . PRO A 1 107 ? 6.332 -9.482 -11.481 1.00 95.06 107 PRO A C 1
ATOM 871 O O . PRO A 1 107 ? 5.328 -9.530 -10.779 1.00 95.06 107 PRO A O 1
ATOM 874 N N . LYS A 1 108 ? 7.217 -8.484 -11.356 1.00 94.31 108 LYS A N 1
ATOM 875 C CA . LYS A 1 108 ? 7.117 -7.461 -10.300 1.00 94.31 108 LYS A CA 1
ATOM 876 C C . LYS A 1 108 ? 5.896 -6.566 -10.449 1.00 94.31 108 LYS A C 1
ATOM 878 O O . LYS A 1 108 ? 5.284 -6.159 -9.467 1.00 94.31 108 LYS A O 1
ATOM 883 N N . CYS A 1 109 ? 5.499 -6.271 -11.684 1.00 95.25 109 CYS A N 1
ATOM 884 C CA . CYS A 1 109 ? 4.280 -5.515 -11.942 1.00 95.25 109 CYS A CA 1
ATOM 885 C C . CYS A 1 109 ? 3.010 -6.311 -11.616 1.00 95.25 109 CYS A C 1
ATOM 887 O O . CYS A 1 109 ? 2.009 -5.713 -11.209 1.00 95.25 109 CYS A O 1
ATOM 889 N N . GLN A 1 110 ? 3.029 -7.634 -11.789 1.00 95.50 110 GLN A N 1
ATOM 890 C CA . GLN A 1 110 ? 1.953 -8.513 -11.328 1.00 95.50 110 GLN A CA 1
ATOM 891 C C . GLN A 1 110 ? 1.937 -8.592 -9.800 1.00 95.50 110 GLN A C 1
ATOM 893 O O . GLN A 1 110 ? 0.883 -8.415 -9.193 1.00 95.50 110 GLN A O 1
ATOM 898 N N . GLU A 1 111 ? 3.108 -8.743 -9.186 1.00 95.75 111 GLU A N 1
ATOM 899 C CA . GLU A 1 111 ? 3.267 -8.815 -7.738 1.00 95.75 111 GLU A CA 1
ATOM 900 C C . GLU A 1 111 ? 2.796 -7.527 -7.047 1.00 95.75 111 GLU A C 1
ATOM 902 O O . GLU A 1 111 ? 1.983 -7.565 -6.126 1.00 95.75 111 GLU A O 1
ATOM 907 N N . TRP A 1 112 ? 3.191 -6.359 -7.563 1.00 94.44 112 TRP A N 1
ATOM 908 C CA . TRP A 1 112 ? 2.713 -5.059 -7.088 1.00 94.44 112 TRP A CA 1
ATOM 909 C C . TRP A 1 112 ? 1.189 -4.938 -7.124 1.00 94.44 112 TRP A C 1
ATOM 911 O O . TRP A 1 112 ? 0.582 -4.420 -6.185 1.00 94.44 112 TRP A O 1
ATOM 921 N N . LYS A 1 113 ? 0.554 -5.404 -8.208 1.00 93.31 113 LYS A N 1
ATOM 922 C CA . LYS A 1 113 ? -0.910 -5.392 -8.328 1.00 93.31 113 LYS A CA 1
ATOM 923 C C . LYS A 1 113 ? -1.549 -6.330 -7.309 1.00 93.31 113 LYS A C 1
ATOM 925 O O . LYS A 1 113 ? -2.519 -5.922 -6.675 1.00 93.31 113 LYS A O 1
ATOM 930 N N . ALA A 1 114 ? -0.994 -7.528 -7.132 1.00 95.69 114 ALA A N 1
ATOM 931 C CA . ALA A 1 114 ? -1.485 -8.512 -6.175 1.00 95.69 114 ALA A CA 1
ATOM 932 C C . ALA A 1 114 ? -1.416 -7.978 -4.735 1.00 95.69 114 ALA A C 1
ATOM 934 O O . ALA A 1 114 ? -2.436 -7.944 -4.049 1.00 95.69 114 ALA A O 1
ATOM 935 N N . TRP A 1 115 ? -0.265 -7.454 -4.302 1.00 95.94 115 TRP A N 1
ATOM 936 C CA . TRP A 1 115 ? -0.124 -6.885 -2.957 1.00 95.94 115 TRP A CA 1
ATOM 937 C C . TRP A 1 115 ? -0.988 -5.646 -2.743 1.00 95.94 115 TRP A C 1
ATOM 939 O O . TRP A 1 115 ? -1.587 -5.493 -1.683 1.00 95.94 115 TRP A O 1
ATOM 949 N N . LYS A 1 116 ? -1.112 -4.775 -3.753 1.00 93.31 116 LYS A N 1
ATOM 950 C CA . LYS A 1 116 ? -2.003 -3.611 -3.669 1.00 93.31 116 LYS A CA 1
ATOM 951 C C . LYS A 1 116 ? -3.469 -4.025 -3.537 1.00 93.31 116 LYS A C 1
ATOM 953 O O . LYS A 1 116 ? -4.208 -3.370 -2.811 1.00 93.31 116 LYS A O 1
ATOM 958 N N . HIS A 1 117 ? -3.893 -5.075 -4.237 1.00 95.06 117 HIS A N 1
ATOM 959 C CA . HIS A 1 117 ? -5.246 -5.607 -4.110 1.00 95.06 117 HIS A CA 1
ATOM 960 C C . HIS A 1 117 ? -5.474 -6.200 -2.717 1.00 95.06 117 HIS A C 1
ATOM 962 O O . HIS A 1 117 ? -6.408 -5.786 -2.035 1.00 95.06 117 HIS A O 1
ATOM 968 N N . LYS A 1 118 ? -4.554 -7.053 -2.252 1.00 96.31 118 LYS A N 1
ATOM 969 C CA . LYS A 1 118 ? -4.601 -7.649 -0.914 1.00 96.31 118 LYS A CA 1
ATOM 970 C C . LYS A 1 118 ? -4.643 -6.596 0.199 1.00 96.31 118 LYS A C 1
ATOM 972 O O . LYS A 1 118 ? -5.423 -6.724 1.136 1.00 96.31 118 LYS A O 1
ATOM 977 N N . GLU A 1 119 ? -3.859 -5.521 0.089 1.00 94.62 119 GLU A N 1
ATOM 978 C CA . GLU A 1 119 ? -3.912 -4.417 1.056 1.00 94.62 119 GLU A CA 1
ATOM 979 C C . GLU A 1 119 ? -5.305 -3.788 1.123 1.00 94.62 119 GLU A C 1
ATOM 981 O O . GLU A 1 119 ? -5.793 -3.514 2.216 1.00 94.62 119 GLU A O 1
ATOM 986 N N . LEU A 1 120 ? -5.953 -3.556 -0.024 1.00 93.94 120 LEU A N 1
ATOM 987 C CA . LEU A 1 120 ? -7.286 -2.952 -0.064 1.00 93.94 120 LEU A CA 1
ATOM 988 C C . LEU A 1 120 ? -8.340 -3.856 0.583 1.00 93.94 120 LEU A C 1
ATOM 990 O O . LEU A 1 120 ? -9.191 -3.354 1.316 1.00 93.94 120 LEU A O 1
ATOM 994 N N . GLU A 1 121 ? -8.262 -5.168 0.358 1.00 96.06 121 GLU A N 1
ATOM 995 C CA . GLU A 1 121 ? -9.155 -6.143 0.993 1.00 96.06 121 GLU A CA 1
ATOM 996 C C . GLU A 1 121 ? -8.986 -6.164 2.516 1.00 96.06 121 GLU A C 1
ATOM 998 O O . GLU A 1 121 ? -9.966 -6.042 3.256 1.00 96.06 121 GLU A O 1
ATOM 1003 N N . LEU A 1 122 ? -7.741 -6.258 2.996 1.00 95.19 122 LEU A N 1
ATOM 1004 C CA . LEU A 1 122 ? -7.430 -6.247 4.428 1.00 95.19 122 LEU A CA 1
ATOM 1005 C C . LEU A 1 122 ? -7.853 -4.930 5.077 1.00 95.19 122 LEU A C 1
ATOM 1007 O O . LEU A 1 122 ? -8.445 -4.930 6.154 1.00 95.19 122 LEU A O 1
ATOM 1011 N N . LYS A 1 123 ? -7.616 -3.810 4.388 1.00 93.75 123 LYS A N 1
ATOM 1012 C CA . LYS A 1 123 ? -8.039 -2.483 4.831 1.00 93.75 123 LYS A CA 1
ATOM 1013 C C . LYS A 1 123 ? -9.555 -2.410 5.002 1.00 93.75 123 LYS A C 1
ATOM 1015 O O . LYS A 1 123 ? -10.005 -1.876 6.008 1.00 93.75 123 LYS A O 1
ATOM 1020 N N . GLY A 1 124 ? -10.333 -2.966 4.070 1.00 93.75 124 GLY A N 1
ATOM 1021 C CA . GLY A 1 124 ? -11.793 -3.043 4.180 1.00 93.75 124 GLY A CA 1
ATOM 1022 C C . GLY A 1 124 ? -12.244 -3.753 5.458 1.00 93.75 124 GLY A C 1
ATOM 1023 O O . GLY A 1 124 ? -12.980 -3.178 6.256 1.00 93.75 124 GLY A O 1
ATOM 1024 N N . ARG A 1 125 ? -11.711 -4.953 5.709 1.00 95.19 125 ARG A N 1
ATOM 1025 C CA . ARG A 1 125 ? -12.030 -5.747 6.911 1.00 95.19 125 ARG A CA 1
ATOM 1026 C C . ARG A 1 125 ? -11.604 -5.049 8.204 1.00 95.19 125 ARG A C 1
ATOM 1028 O O . ARG A 1 125 ? -12.339 -5.032 9.186 1.00 95.19 125 ARG A O 1
ATOM 1035 N N . LEU A 1 126 ? -10.430 -4.419 8.207 1.00 94.62 126 LEU A N 1
ATOM 1036 C CA . LEU A 1 126 ? -9.942 -3.685 9.373 1.00 94.62 126 LEU A CA 1
ATOM 1037 C C . LEU A 1 126 ? -10.783 -2.450 9.697 1.00 94.62 126 LEU A C 1
ATOM 1039 O O . LEU A 1 126 ? -10.926 -2.105 10.868 1.00 94.62 126 LEU A O 1
ATOM 1043 N N . ILE A 1 127 ? -11.362 -1.794 8.690 1.00 93.81 127 ILE A N 1
ATOM 1044 C CA . ILE A 1 127 ? -12.298 -0.687 8.912 1.00 93.81 127 ILE A CA 1
ATOM 1045 C C . ILE A 1 127 ? -13.540 -1.186 9.654 1.00 93.81 127 ILE A C 1
ATOM 1047 O O . ILE A 1 127 ? -13.978 -0.529 10.596 1.00 93.81 127 ILE A O 1
ATOM 1051 N N . GLU A 1 128 ? -14.085 -2.343 9.280 1.00 94.00 128 GLU A N 1
ATOM 1052 C CA . GLU A 1 128 ? -15.237 -2.950 9.962 1.00 94.00 128 GLU A CA 1
ATOM 1053 C C . GLU A 1 128 ? -14.903 -3.321 11.417 1.00 94.00 128 GLU A C 1
ATOM 1055 O O . GLU A 1 128 ? -15.679 -3.020 12.334 1.00 94.00 128 GLU A O 1
ATOM 1060 N N . ASN A 1 129 ? -13.714 -3.885 11.657 1.00 93.12 129 ASN A N 1
ATOM 1061 C CA . ASN A 1 129 ? -13.235 -4.187 13.009 1.00 93.12 129 ASN A CA 1
ATOM 1062 C C . ASN A 1 129 ? -13.043 -2.916 13.840 1.00 93.12 129 ASN A C 1
ATOM 1064 O O . ASN A 1 129 ? -13.502 -2.858 14.982 1.00 93.12 129 ASN A O 1
ATOM 1068 N N . LEU A 1 130 ? -12.434 -1.874 13.267 1.00 92.50 130 LEU A N 1
ATOM 1069 C CA . LEU A 1 130 ? -12.265 -0.582 13.929 1.00 92.50 130 LEU A CA 1
ATOM 1070 C C . LEU A 1 130 ? -13.623 0.048 14.265 1.00 92.50 130 LEU A C 1
ATOM 1072 O O . LEU A 1 130 ? -13.816 0.539 15.375 1.00 92.50 130 LEU A O 1
ATOM 1076 N N . GLN A 1 131 ? -14.590 0.008 13.345 1.00 93.00 131 GLN A N 1
ATOM 1077 C CA . GLN A 1 131 ? -15.944 0.507 13.595 1.00 93.00 131 GLN A CA 1
ATOM 1078 C C . GLN A 1 131 ? -16.628 -0.256 14.731 1.00 93.00 131 GLN A C 1
ATOM 1080 O O . GLN A 1 131 ? -17.232 0.361 15.607 1.00 93.00 131 GLN A O 1
ATOM 1085 N N . THR A 1 132 ? -16.516 -1.584 14.742 1.00 94.06 132 THR A N 1
ATOM 1086 C CA . THR A 1 132 ? -17.070 -2.433 15.806 1.00 94.06 132 THR A CA 1
ATOM 1087 C C . THR A 1 132 ? -16.412 -2.124 17.148 1.00 94.06 132 THR A C 1
ATOM 1089 O O . THR A 1 132 ? -17.105 -1.888 18.137 1.00 94.06 132 THR A O 1
ATOM 1092 N N . PHE A 1 133 ? -15.083 -2.012 17.170 1.00 92.75 133 PHE A N 1
ATOM 1093 C CA . PHE A 1 133 ? -14.330 -1.617 18.354 1.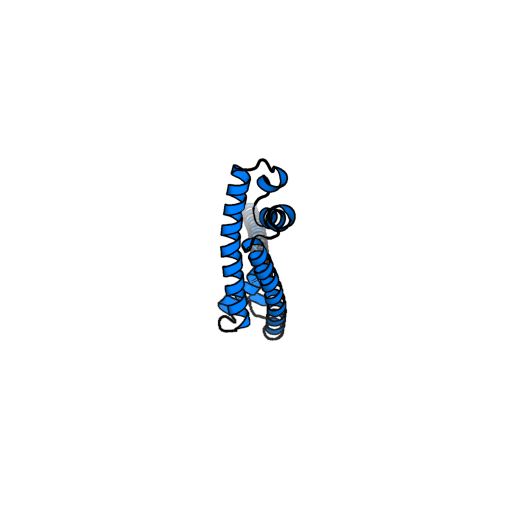00 92.75 133 PHE A CA 1
ATOM 1094 C C . PHE A 1 133 ? -14.768 -0.247 18.879 1.00 92.75 133 PHE A C 1
ATOM 1096 O O . PHE A 1 133 ? -15.014 -0.111 20.076 1.00 92.75 133 PHE A O 1
ATOM 1103 N N . CYS A 1 134 ? -14.917 0.748 18.001 1.00 91.94 134 CYS A N 1
ATOM 1104 C CA . CYS A 1 134 ? -15.316 2.100 18.384 1.00 91.94 134 CYS A CA 1
ATOM 1105 C C . CYS A 1 134 ? -16.766 2.200 18.863 1.00 91.94 134 CYS A C 1
ATOM 1107 O O . CYS A 1 134 ? -17.054 3.048 19.705 1.00 91.94 134 CYS A O 1
ATOM 1109 N N . LYS A 1 135 ? -17.672 1.329 18.396 1.00 93.94 135 LYS A N 1
ATOM 1110 C CA . LYS A 1 135 ? -19.032 1.227 18.956 1.00 93.94 135 LYS A CA 1
ATOM 1111 C C . LYS A 1 135 ? -18.997 0.782 20.417 1.00 93.94 135 LYS A C 1
ATOM 1113 O O . LYS A 1 135 ? -19.711 1.344 21.239 1.00 93.94 135 LYS A O 1
ATOM 1118 N N . SER A 1 136 ? -18.152 -0.195 20.741 1.00 93.75 136 SER A N 1
ATOM 1119 C CA . SER A 1 136 ? -17.989 -0.685 22.114 1.00 93.75 136 SER A CA 1
ATOM 1120 C C . SER A 1 136 ? -17.110 0.227 22.979 1.00 93.75 136 SER A C 1
ATOM 1122 O O . SER A 1 136 ? -17.273 0.254 24.194 1.00 93.75 136 SER A O 1
ATOM 1124 N N . ASN A 1 137 ? -16.196 0.988 22.369 1.00 90.31 137 ASN A N 1
ATOM 1125 C CA . ASN A 1 137 ? -15.197 1.811 23.057 1.00 90.31 137 ASN A CA 1
ATOM 1126 C C . ASN A 1 137 ? -15.172 3.250 22.510 1.00 90.31 137 ASN A C 1
ATOM 1128 O O . ASN A 1 137 ? -14.136 3.710 22.020 1.00 90.31 137 ASN A O 1
ATOM 1132 N N . PRO A 1 138 ? -16.278 4.008 22.614 1.00 89.25 138 PRO A N 1
ATOM 1133 C CA . PRO A 1 138 ? -16.396 5.326 21.984 1.00 89.25 138 PRO A CA 1
ATOM 1134 C C . PRO A 1 138 ? -15.420 6.365 22.553 1.00 89.25 138 PRO A C 1
ATOM 1136 O O . PRO A 1 138 ? -15.121 7.361 21.900 1.00 89.25 138 PRO A O 1
ATOM 1139 N N . LYS A 1 139 ? -14.908 6.140 23.770 1.00 90.50 139 LYS A N 1
ATOM 1140 C CA . LYS A 1 139 ? -13.919 7.011 24.419 1.00 90.50 139 LYS A CA 1
ATOM 1141 C C . LYS A 1 139 ? -12.467 6.693 24.047 1.00 90.50 139 LYS A C 1
ATOM 1143 O O . LYS A 1 139 ? -11.572 7.392 24.506 1.00 90.50 139 LYS A O 1
ATOM 1148 N N . SER A 1 140 ? -12.219 5.646 23.258 1.00 87.44 140 SER A N 1
ATOM 1149 C CA . SER A 1 140 ? -10.861 5.324 22.822 1.00 87.44 140 SER A CA 1
ATOM 1150 C C . SER A 1 140 ? -10.312 6.431 21.924 1.00 87.44 140 SER A C 1
ATOM 1152 O O . SER A 1 140 ? -11.008 6.943 21.045 1.00 87.44 140 SER A O 1
ATOM 1154 N N . TRP A 1 141 ? -9.046 6.787 22.121 1.00 85.62 141 TRP A N 1
ATOM 1155 C CA . TRP A 1 141 ? -8.409 7.908 21.434 1.00 85.62 141 TRP A CA 1
ATOM 1156 C C . TRP A 1 141 ? -8.404 7.750 19.901 1.00 85.62 141 TRP A C 1
ATOM 1158 O O . TRP A 1 141 ? -8.577 8.734 19.181 1.00 85.62 141 TRP A O 1
ATOM 1168 N N . VAL A 1 142 ? -8.295 6.513 19.397 1.00 88.38 142 VAL A N 1
ATOM 1169 C CA . VAL A 1 142 ? -8.353 6.195 17.956 1.00 88.38 142 VAL A CA 1
ATOM 1170 C C . VAL A 1 142 ? -9.746 6.450 17.351 1.00 88.38 142 VAL A C 1
ATOM 1172 O O . VAL A 1 142 ? -9.879 6.698 16.151 1.00 88.38 142 VAL A O 1
ATOM 1175 N N . CYS A 1 143 ? -10.789 6.417 18.188 1.00 87.25 143 CYS A N 1
ATOM 1176 C CA . CYS A 1 143 ? -12.189 6.613 17.809 1.00 87.25 143 CYS A CA 1
ATOM 1177 C C . CYS A 1 143 ? -12.626 8.081 17.882 1.00 87.25 143 CYS A C 1
ATOM 1179 O O . CYS A 1 143 ? -13.531 8.481 17.152 1.00 87.25 143 CYS A O 1
ATOM 1181 N N . GLN A 1 144 ? -11.990 8.869 18.753 1.00 81.25 144 GLN A N 1
ATOM 1182 C CA . GLN A 1 144 ? -12.303 10.285 18.971 1.00 81.25 144 GLN A CA 1
ATOM 1183 C C . GLN A 1 144 ? -11.614 11.230 17.978 1.00 81.25 144 GLN A C 1
ATOM 1185 O O . GLN A 1 144 ? -12.136 12.311 17.707 1.00 81.25 144 GLN A O 1
ATOM 1190 N N . ASN A 1 145 ? -10.444 10.837 17.461 1.00 66.31 145 ASN A N 1
ATOM 1191 C CA . ASN A 1 145 ? -9.696 11.586 16.441 1.00 66.31 145 ASN A CA 1
ATOM 1192 C C . ASN A 1 145 ? -10.108 11.189 15.024 1.00 66.31 145 ASN A C 1
ATOM 1194 O O . ASN A 1 145 ? -9.461 11.610 14.041 1.00 66.31 145 ASN A O 1
#

Foldseek 3Di:
DPVVVVVVVVVVVVVVVVVVVVVVPPPVVVVQDDLVRLLVCCCVPPVVVPPLSVQLVVLVVQLVVLQVVLQVVLVVVVVVDVPCVLNVDDGPVSLVCCCPPPNVPPPSSVSNVVSVVVNVVSSVVSVVVSVVVCVVVVPDPSNVD

Secondary structure (DSSP, 8-state):
--HHHHHHHHHHHHHHHHHHHHHHT------PPPHHHHHHHIIIIISTTSHHHHHHHHHHHHHHHHHHHHHHHHHHHHHHS--HHHHT--THHHHHHIIIII-TT-HHHHHHHHHHHHHHHHHHHHHHHHHHHHHH-TTSHHHH-

pLDDT: mean 81.9, std 18.07, range [34.69, 96.31]